Protein AF-0000000079328839 (afdb_homodimer)

pLDDT: mean 92.53, std 10.05, range [42.25, 98.75]

Solvent-accessible surface area (backbone atoms only — not comparable to full-atom values): 9188 Å² total; per-residue (Å²): 128,85,75,65,52,67,50,72,50,78,44,57,60,43,78,42,78,36,82,46,82,65,66,30,36,36,36,38,27,36,66,46,71,70,35,32,25,18,43,35,33,28,40,75,73,24,48,77,78,42,75,50,65,37,55,46,51,85,47,73,43,77,70,48,75,45,47,55,51,24,29,40,38,34,47,46,88,26,36,37,35,39,36,38,40,39,129,130,84,74,64,54,67,52,72,50,78,43,57,59,44,77,43,78,35,84,44,84,65,66,30,35,35,36,37,29,34,65,45,72,70,36,33,25,18,42,36,34,28,39,75,73,26,47,75,78,43,76,49,65,36,54,45,51,84,47,74,43,77,70,48,75,44,46,54,50,24,31,40,37,33,46,46,88,26,36,36,38,39,36,38,38,40,130

Structure (mmCIF, N/CA/C/O backbone):
data_AF-0000000079328839-model_v1
#
loop_
_entity.id
_entity.type
_entity.pdbx_description
1 polymer 'Uncharacterized protein'
#
loop_
_atom_site.group_PDB
_atom_site.id
_atom_site.type_symbol
_atom_site.label_atom_id
_atom_site.label_alt_id
_atom_site.label_comp_id
_atom_site.label_asym_id
_atom_site.label_entity_id
_atom_site.label_seq_id
_atom_site.pdbx_PDB_ins_code
_atom_site.Cartn_x
_atom_site.Cartn_y
_atom_site.Cartn_z
_atom_site.occupancy
_atom_site.B_iso_or_equiv
_atom_site.auth_seq_id
_atom_site.auth_comp_id
_atom_site.auth_asym_id
_atom_site.auth_atom_id
_atom_site.pdbx_PDB_model_num
ATOM 1 N N . MET A 1 1 ? 16.516 -30.469 -18.453 1 42.59 1 MET A N 1
ATOM 2 C CA . MET A 1 1 ? 15.219 -29.828 -18.219 1 42.59 1 MET A CA 1
ATOM 3 C C . MET A 1 1 ? 15.305 -28.859 -17.047 1 42.59 1 MET A C 1
ATOM 5 O O . MET A 1 1 ? 15.695 -29.25 -15.945 1 42.59 1 MET A O 1
ATOM 9 N N . PHE A 1 2 ? 15.57 -27.609 -17.281 1 53.03 2 PHE A N 1
ATOM 10 C CA . PHE A 1 2 ? 15.742 -26.625 -16.219 1 53.03 2 PHE A CA 1
ATOM 11 C C . PHE A 1 2 ? 14.5 -26.547 -15.336 1 53.03 2 PHE A C 1
ATOM 13 O O . PHE A 1 2 ? 13.383 -26.484 -15.844 1 53.03 2 PHE A O 1
ATOM 20 N N . THR A 1 3 ? 14.445 -27.219 -14.32 1 58.28 3 THR A N 1
ATOM 21 C CA . THR A 1 3 ? 13.297 -27.281 -13.43 1 58.28 3 THR A CA 1
ATOM 22 C C . THR A 1 3 ? 12.984 -25.906 -12.859 1 58.28 3 THR A C 1
ATOM 24 O O . THR A 1 3 ? 13.828 -25.297 -12.195 1 58.28 3 THR A O 1
ATOM 27 N N . VAL A 1 4 ? 12.039 -25.219 -13.484 1 64.88 4 VAL A N 1
ATOM 28 C CA . VAL A 1 4 ? 11.492 -24 -12.914 1 64.88 4 VAL A CA 1
ATOM 29 C C . VAL A 1 4 ? 10.883 -24.297 -11.547 1 64.88 4 VAL A C 1
ATOM 31 O O . VAL A 1 4 ? 10.055 -25.203 -11.414 1 64.88 4 VAL A O 1
ATOM 34 N N . SER A 1 5 ? 11.602 -23.859 -10.531 1 77.88 5 SER A N 1
ATOM 35 C CA . SER A 1 5 ? 11.039 -23.984 -9.195 1 77.88 5 SER A CA 1
ATOM 36 C C . SER A 1 5 ? 9.984 -22.922 -8.93 1 77.88 5 SER A C 1
ATOM 38 O O . SER A 1 5 ? 10.18 -21.75 -9.281 1 77.88 5 SER A O 1
ATOM 40 N N . SER A 1 6 ? 8.766 -23.438 -8.742 1 83.81 6 SER A N 1
ATOM 41 C CA . SER A 1 6 ? 7.695 -22.5 -8.406 1 83.81 6 SER A CA 1
ATOM 42 C C . SER A 1 6 ? 7.129 -22.781 -7.023 1 83.81 6 SER A C 1
ATOM 44 O O . SER A 1 6 ? 7.102 -23.938 -6.578 1 83.81 6 SER A O 1
ATOM 46 N N . SER A 1 7 ? 6.945 -21.719 -6.281 1 90.25 7 SER A N 1
ATOM 47 C CA . SER A 1 7 ? 6.266 -21.797 -4.992 1 90.25 7 SER A CA 1
ATOM 48 C C . SER A 1 7 ? 5.109 -20.812 -4.918 1 90.25 7 SER A C 1
ATOM 50 O O . SER A 1 7 ? 5.188 -19.703 -5.469 1 90.25 7 SER A O 1
ATOM 52 N N . SER A 1 8 ? 4.043 -21.359 -4.344 1 93.31 8 SER A N 1
ATOM 53 C CA . SER A 1 8 ? 2.857 -20.516 -4.223 1 93.31 8 SER A CA 1
ATOM 54 C C . SER A 1 8 ? 2.441 -20.359 -2.764 1 93.31 8 SER A C 1
ATOM 56 O O . SER A 1 8 ? 2.451 -21.328 -2.002 1 93.31 8 SER A O 1
ATOM 58 N N . ASN A 1 9 ? 2.232 -19.141 -2.355 1 96.19 9 ASN A N 1
ATOM 59 C CA . ASN A 1 9 ? 1.741 -18.844 -1.016 1 96.19 9 ASN A CA 1
ATOM 60 C C . ASN A 1 9 ? 0.573 -17.859 -1.055 1 96.19 9 ASN A C 1
ATOM 62 O O . ASN A 1 9 ? 0.446 -17.078 -1.999 1 96.19 9 ASN A O 1
ATOM 66 N N . VAL A 1 10 ? -0.3 -17.969 0.025 1 97.75 10 VAL A N 1
ATOM 67 C CA . VAL A 1 10 ? -1.455 -17.078 0.136 1 97.75 10 VAL A CA 1
ATOM 68 C C . VAL A 1 10 ? -1.164 -15.984 1.149 1 97.75 10 VAL A C 1
ATOM 70 O O . VAL A 1 10 ? -0.642 -16.25 2.234 1 97.75 10 VAL A O 1
ATOM 73 N N . TYR A 1 11 ? -1.509 -14.789 0.739 1 97.81 11 TYR A N 1
ATOM 74 C CA . TYR A 1 11 ? -1.233 -13.625 1.575 1 97.81 11 TYR A CA 1
ATOM 75 C C . TYR A 1 11 ? -2.5 -12.812 1.806 1 97.81 11 TYR A C 1
ATOM 77 O O . TYR A 1 11 ? -3.398 -12.797 0.963 1 97.81 11 TYR A O 1
ATOM 85 N N . THR A 1 12 ? -2.549 -12.148 2.941 1 97.88 12 THR A N 1
ATOM 86 C CA . THR A 1 12 ? -3.621 -11.219 3.287 1 97.88 12 THR A CA 1
ATOM 87 C C . THR A 1 12 ? -3.084 -9.797 3.414 1 97.88 12 THR A C 1
ATOM 89 O O . THR A 1 12 ? -1.905 -9.547 3.152 1 97.88 12 THR A O 1
ATOM 92 N N . GLN A 1 13 ? -3.998 -8.875 3.744 1 98.31 13 GLN A N 1
ATOM 93 C CA . GLN A 1 13 ? -3.613 -7.473 3.879 1 98.31 13 GLN A CA 1
ATOM 94 C C . GLN A 1 13 ? -2.328 -7.332 4.688 1 98.31 13 GLN A C 1
ATOM 96 O O . GLN A 1 13 ? -2.195 -7.922 5.762 1 98.31 13 GLN A O 1
ATOM 101 N N . GLY A 1 14 ? -1.356 -6.5 4.121 1 98 14 GLY A N 1
ATOM 102 C CA . GLY A 1 14 ? -0.091 -6.262 4.797 1 98 14 GLY A CA 1
ATOM 103 C C . GLY A 1 14 ? 0.985 -5.719 3.875 1 98 14 GLY A C 1
ATOM 104 O O . GLY A 1 14 ? 0.747 -5.52 2.682 1 98 14 GLY A O 1
ATOM 105 N N . ILE A 1 15 ? 2.062 -5.348 4.469 1 98.31 15 ILE A N 1
ATOM 106 C CA . ILE A 1 15 ? 3.258 -4.949 3.736 1 98.31 15 ILE A CA 1
ATOM 107 C C . ILE A 1 15 ? 4.336 -6.02 3.879 1 98.31 15 ILE A C 1
ATOM 109 O O . ILE A 1 15 ? 4.695 -6.402 4.996 1 98.31 15 ILE A O 1
ATOM 113 N N . TYR A 1 16 ? 4.844 -6.492 2.777 1 97.5 16 TYR A N 1
ATOM 114 C CA . TYR A 1 16 ? 5.82 -7.578 2.75 1 97.5 16 TYR A CA 1
ATOM 115 C C . TYR A 1 16 ? 7.109 -7.133 2.068 1 97.5 16 TYR A C 1
ATOM 117 O O . TYR A 1 16 ? 7.082 -6.613 0.95 1 97.5 16 TYR A O 1
ATOM 125 N N . SER A 1 17 ? 8.18 -7.41 2.75 1 96.19 17 SER A N 1
ATOM 126 C CA . SER A 1 17 ? 9.484 -7.062 2.197 1 96.19 17 SER A CA 1
ATOM 127 C C . SER A 1 17 ? 10.094 -8.234 1.439 1 96.19 17 SER A C 1
ATOM 129 O O . SER A 1 17 ? 9.984 -9.383 1.872 1 96.19 17 SER A O 1
ATOM 131 N N . ILE A 1 18 ? 10.742 -7.93 0.376 1 92.75 18 ILE A N 1
ATOM 132 C CA . ILE A 1 18 ? 11.43 -8.938 -0.423 1 92.75 18 ILE A CA 1
ATOM 133 C C . ILE A 1 18 ? 12.922 -8.906 -0.114 1 92.75 18 ILE A C 1
ATOM 135 O O . ILE A 1 18 ? 13.586 -7.887 -0.312 1 92.75 18 ILE A O 1
ATOM 139 N N . SER A 1 19 ? 13.438 -9.961 0.368 1 91 19 SER A N 1
ATOM 140 C CA . SER A 1 19 ? 14.859 -10.047 0.69 1 91 19 SER A CA 1
ATOM 141 C C . SER A 1 19 ? 15.57 -11.07 -0.192 1 91 19 SER A C 1
ATOM 143 O O . SER A 1 19 ? 16.703 -11.453 0.081 1 91 19 SER A O 1
ATOM 145 N N . GLU A 1 20 ? 15.055 -11.383 -1.306 1 85.25 20 GLU A N 1
ATOM 146 C CA . GLU A 1 20 ? 15.688 -12.32 -2.23 1 85.25 20 GLU A CA 1
ATOM 147 C C . GLU A 1 20 ? 16.766 -11.633 -3.064 1 85.25 20 GLU A C 1
ATOM 149 O O . GLU A 1 20 ? 16.531 -10.555 -3.621 1 85.25 20 GLU A O 1
ATOM 154 N N . ILE A 1 21 ? 17.812 -12.195 -3.137 1 86.44 21 ILE A N 1
ATOM 155 C CA . ILE A 1 21 ? 18.953 -11.594 -3.818 1 86.44 21 ILE A CA 1
ATOM 156 C C . ILE A 1 21 ? 18.719 -11.578 -5.324 1 86.44 21 ILE A C 1
ATOM 158 O O . ILE A 1 21 ? 18.953 -10.562 -5.984 1 86.44 21 ILE A O 1
ATOM 162 N N . ASN A 1 22 ? 18.203 -12.727 -5.836 1 90.69 22 ASN A N 1
ATOM 163 C CA . ASN A 1 22 ? 17.969 -12.812 -7.277 1 90.69 22 ASN A CA 1
ATOM 164 C C . ASN A 1 22 ? 16.562 -12.352 -7.652 1 90.69 22 ASN A C 1
ATOM 166 O O . ASN A 1 22 ? 15.609 -12.609 -6.922 1 90.69 22 ASN A O 1
ATOM 170 N N . GLN A 1 23 ? 16.562 -11.711 -8.742 1 93.12 23 GLN A N 1
ATOM 171 C CA . GLN A 1 23 ? 15.273 -11.336 -9.328 1 93.12 23 GLN A CA 1
ATOM 172 C C . GLN A 1 23 ? 14.438 -12.57 -9.641 1 93.12 23 GLN A C 1
ATOM 174 O O . GLN A 1 23 ? 14.969 -13.594 -10.086 1 93.12 23 GLN A O 1
ATOM 179 N N . PHE A 1 24 ? 13.141 -12.469 -9.469 1 92.69 24 PHE A N 1
ATOM 180 C CA . PHE A 1 24 ? 12.227 -13.547 -9.836 1 92.69 24 PHE A CA 1
ATOM 181 C C . PHE A 1 24 ? 10.914 -12.984 -10.367 1 92.69 24 PHE A C 1
ATOM 183 O O . PHE A 1 24 ? 10.617 -11.805 -10.18 1 92.69 24 PHE A O 1
ATOM 190 N N . ASN A 1 25 ? 10.227 -13.797 -11.125 1 95.25 25 ASN A N 1
ATOM 191 C CA . ASN A 1 25 ? 8.906 -13.438 -11.641 1 95.25 25 ASN A CA 1
ATOM 192 C C . ASN A 1 25 ? 7.793 -13.992 -10.75 1 95.25 25 ASN A C 1
ATOM 194 O O . ASN A 1 25 ? 8.008 -14.945 -10 1 95.25 25 ASN A O 1
ATOM 198 N N . ALA A 1 26 ? 6.641 -13.305 -10.891 1 96.25 26 ALA A N 1
ATOM 199 C CA . ALA A 1 26 ? 5.52 -13.805 -10.094 1 96.25 26 ALA A CA 1
ATOM 200 C C . ALA A 1 26 ? 4.191 -13.539 -10.797 1 96.25 26 ALA A C 1
ATOM 202 O O . ALA A 1 26 ? 4.082 -12.617 -11.602 1 96.25 26 ALA A O 1
ATOM 203 N N . THR A 1 27 ? 3.24 -14.383 -10.523 1 97.38 27 THR A N 1
ATOM 204 C CA . THR A 1 27 ? 1.843 -14.172 -10.883 1 97.38 27 THR A CA 1
ATOM 205 C C . THR A 1 27 ? 0.964 -14.125 -9.633 1 97.38 27 THR A C 1
ATOM 207 O O . THR A 1 27 ? 1.325 -14.68 -8.59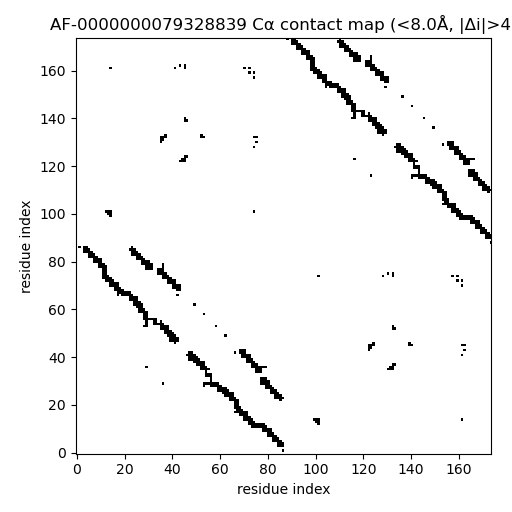4 1 97.38 27 THR A O 1
ATOM 210 N N . VAL A 1 28 ? -0.163 -13.453 -9.766 1 97.44 28 VAL A N 1
ATOM 211 C CA . VAL A 1 28 ? -1.06 -13.273 -8.633 1 97.44 28 VAL A CA 1
ATOM 212 C C . VAL A 1 28 ? -2.496 -13.57 -9.055 1 97.44 28 VAL A C 1
ATOM 214 O O . VAL A 1 28 ? -2.918 -13.188 -10.148 1 97.44 28 VAL A O 1
ATOM 217 N N . LYS A 1 29 ? -3.203 -14.141 -8.172 1 96.5 29 LYS A N 1
ATOM 218 C CA . LYS A 1 29 ? -4.637 -14.312 -8.375 1 96.5 29 LYS A CA 1
ATOM 219 C C . LYS A 1 29 ? -5.41 -14.141 -7.07 1 96.5 29 LYS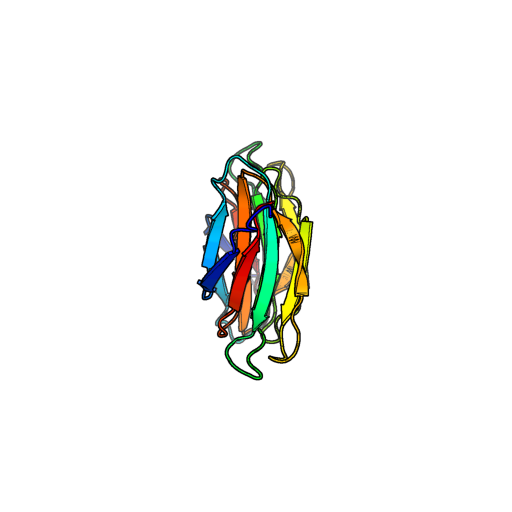 A C 1
ATOM 221 O O . LYS A 1 29 ? -4.91 -14.484 -5.996 1 96.5 29 LYS A O 1
ATOM 226 N N . LEU A 1 30 ? -6.645 -13.641 -7.184 1 97.25 30 LEU A N 1
ATOM 227 C CA . LEU A 1 30 ? -7.551 -13.539 -6.043 1 97.25 30 LEU A CA 1
ATOM 228 C C . LEU A 1 30 ? -8.07 -14.922 -5.645 1 97.25 30 LEU A C 1
ATOM 230 O O . LEU A 1 30 ? -8.469 -15.711 -6.504 1 97.25 30 LEU A O 1
ATOM 234 N N . VAL A 1 31 ? -8.094 -15.203 -4.355 1 96.25 31 VAL A N 1
ATOM 235 C CA . VAL A 1 31 ? -8.531 -16.516 -3.871 1 96.25 31 VAL A CA 1
ATOM 236 C C . VAL A 1 31 ? -10.023 -16.469 -3.541 1 96.25 31 VAL A C 1
ATOM 238 O O . VAL A 1 31 ? -10.781 -17.344 -3.955 1 96.25 31 VAL A O 1
ATOM 241 N N . ASN A 1 32 ? -10.391 -15.375 -2.725 1 90.19 32 ASN A N 1
ATOM 242 C CA . ASN A 1 32 ? -11.797 -15.219 -2.365 1 90.19 32 ASN A CA 1
ATOM 243 C C . ASN A 1 32 ? -12.57 -14.484 -3.449 1 90.19 32 ASN A C 1
ATOM 245 O O . ASN A 1 32 ? -12.281 -13.32 -3.744 1 90.19 32 ASN A O 1
ATOM 249 N N . PRO A 1 33 ? -13.547 -15.156 -3.957 1 84.38 33 PRO A N 1
ATOM 250 C CA . PRO A 1 33 ? -14.266 -14.492 -5.047 1 84.38 33 PRO A CA 1
ATOM 251 C C . PRO A 1 33 ? -14.969 -13.219 -4.598 1 84.38 33 PRO A C 1
ATOM 253 O O . PRO A 1 33 ? -15.5 -13.156 -3.484 1 84.38 33 PRO A O 1
ATOM 256 N N . ASN A 1 34 ? -14.844 -12.133 -5.395 1 84.25 34 ASN A N 1
ATOM 257 C CA . ASN A 1 34 ? -15.625 -10.898 -5.383 1 84.25 34 ASN A CA 1
ATOM 258 C C . ASN A 1 34 ? -15.281 -10.031 -4.176 1 84.25 34 ASN A C 1
ATOM 260 O O . ASN A 1 34 ? -16.156 -9.359 -3.621 1 84.25 34 ASN A O 1
ATOM 264 N N . ILE A 1 35 ? -14.188 -10.242 -3.559 1 92 35 ILE A N 1
ATOM 265 C CA . ILE A 1 35 ? -13.695 -9.312 -2.549 1 92 35 ILE A CA 1
ATOM 266 C C . ILE A 1 35 ? -12.539 -8.5 -3.119 1 92 35 ILE A C 1
ATOM 268 O O . ILE A 1 35 ? -11.406 -8.992 -3.215 1 92 35 ILE A O 1
ATOM 272 N N . PRO A 1 36 ? -12.852 -7.34 -3.521 1 95.25 36 PRO A N 1
ATOM 273 C CA . PRO A 1 36 ? -11.805 -6.523 -4.141 1 95.25 36 PRO A CA 1
ATOM 274 C C . PRO A 1 36 ? -10.562 -6.387 -3.262 1 95.25 36 PRO A C 1
ATOM 276 O O . PRO A 1 36 ? -10.68 -6.074 -2.072 1 95.25 36 PRO A O 1
ATOM 279 N N . THR A 1 37 ? -9.422 -6.727 -3.775 1 97.44 37 THR A N 1
ATOM 280 C CA . THR A 1 37 ? -8.125 -6.641 -3.109 1 97.44 37 THR A CA 1
ATOM 281 C C . THR A 1 37 ? -7.062 -6.117 -4.066 1 97.44 37 THR A C 1
ATOM 283 O O . THR A 1 37 ? -6.969 -6.566 -5.211 1 97.44 37 THR A O 1
ATOM 286 N N . SER A 1 38 ? -6.324 -5.109 -3.615 1 98.25 38 SER A N 1
ATOM 287 C CA . SER A 1 38 ? -5.34 -4.484 -4.492 1 98.25 38 SER A CA 1
ATOM 288 C C . SER A 1 38 ? -3.918 -4.801 -4.039 1 98.25 38 SER A C 1
ATOM 290 O O . SER A 1 38 ? -3.672 -5 -2.848 1 98.25 38 SER A O 1
ATOM 292 N N . LEU A 1 39 ? -3.014 -4.875 -5.008 1 98.62 39 LEU A N 1
ATOM 293 C CA . LEU A 1 39 ? -1.595 -5.125 -4.781 1 98.62 39 LEU A CA 1
ATOM 294 C C . LEU A 1 39 ? -0.742 -4.051 -5.449 1 98.62 39 LEU A C 1
ATOM 296 O O . LEU A 1 39 ? -1.011 -3.656 -6.586 1 98.62 39 LEU A O 1
ATOM 300 N N . SER A 1 40 ? 0.201 -3.518 -4.684 1 98.69 40 SER A N 1
ATOM 301 C CA . SER A 1 40 ? 1.198 -2.6 -5.223 1 98.69 40 SER A CA 1
ATOM 302 C C . SER A 1 40 ? 2.613 -3.082 -4.922 1 98.69 40 SER A C 1
ATOM 304 O O . SER A 1 40 ? 2.859 -3.691 -3.879 1 98.69 40 SER A O 1
ATOM 306 N N . ILE A 1 41 ? 3.484 -2.861 -5.859 1 98.62 41 ILE A N 1
ATOM 307 C CA . ILE A 1 41 ? 4.91 -3.074 -5.648 1 98.62 41 ILE A CA 1
ATOM 308 C C . ILE A 1 41 ? 5.637 -1.731 -5.633 1 98.62 41 ILE A C 1
ATOM 310 O O . ILE A 1 41 ? 5.496 -0.934 -6.562 1 98.62 41 ILE A O 1
ATOM 314 N N . VAL A 1 42 ? 6.383 -1.509 -4.574 1 98.44 42 VAL A N 1
ATOM 315 C CA . VAL A 1 42 ? 7.16 -0.284 -4.406 1 98.44 42 VAL A CA 1
ATOM 316 C C . VAL A 1 42 ? 8.641 -0.623 -4.285 1 98.44 42 VAL A C 1
ATOM 318 O O . VAL A 1 42 ? 9.023 -1.515 -3.523 1 98.44 42 VAL A O 1
ATOM 321 N N . ASP A 1 43 ? 9.469 0.07 -5.035 1 97.31 43 ASP A N 1
ATOM 322 C CA . ASP A 1 43 ? 10.891 -0.245 -4.941 1 97.31 43 ASP A CA 1
ATOM 323 C C . ASP A 1 43 ? 11.539 0.48 -3.768 1 97.31 43 ASP A C 1
ATOM 325 O O . ASP A 1 43 ? 10.867 1.196 -3.023 1 97.31 43 ASP A O 1
ATOM 329 N N . SER A 1 44 ? 12.797 0.261 -3.615 1 93.75 44 SER A N 1
ATOM 330 C CA . SER A 1 44 ? 13.508 0.757 -2.439 1 93.75 44 SER A CA 1
ATOM 331 C C . SER A 1 44 ? 13.578 2.281 -2.439 1 93.75 44 SER A C 1
ATOM 333 O O . SER A 1 44 ? 13.883 2.893 -1.413 1 93.75 44 SER A O 1
ATOM 335 N N . ASN A 1 45 ? 13.305 2.898 -3.572 1 94.88 45 ASN A N 1
ATOM 336 C CA . ASN A 1 45 ? 13.312 4.352 -3.674 1 94.88 45 ASN A CA 1
ATOM 337 C C . ASN A 1 45 ? 11.922 4.938 -3.473 1 94.88 45 ASN A C 1
ATOM 339 O O . ASN A 1 45 ? 11.734 6.152 -3.562 1 94.88 45 ASN A O 1
ATOM 343 N N . GLY A 1 46 ? 10.953 4.086 -3.24 1 96.75 46 GLY A N 1
ATOM 344 C CA . GLY A 1 46 ? 9.594 4.547 -2.984 1 96.75 46 GLY A CA 1
ATOM 345 C C . GLY A 1 46 ? 8.766 4.68 -4.246 1 96.75 46 GLY A C 1
ATOM 346 O O . GLY A 1 46 ? 7.633 5.172 -4.199 1 96.75 46 GLY A O 1
ATOM 347 N N . ASN A 1 47 ? 9.328 4.277 -5.395 1 97.5 47 ASN A N 1
ATOM 348 C CA . ASN A 1 47 ? 8.578 4.32 -6.641 1 97.5 47 ASN A CA 1
ATOM 349 C C . ASN A 1 47 ? 7.637 3.127 -6.773 1 97.5 47 ASN A C 1
ATOM 351 O O . ASN A 1 47 ? 8.047 1.983 -6.562 1 97.5 47 ASN A O 1
ATOM 355 N N . GLN A 1 48 ? 6.414 3.451 -7.203 1 98.38 48 GLN A N 1
ATOM 356 C CA . GLN A 1 48 ? 5.488 2.357 -7.473 1 98.38 48 GLN A CA 1
ATOM 357 C C . GLN A 1 48 ? 5.762 1.73 -8.836 1 98.38 48 GLN A C 1
ATOM 359 O O . GLN A 1 48 ? 5.648 2.4 -9.867 1 98.38 48 GLN A O 1
ATOM 364 N N . LYS A 1 49 ? 6.051 0.42 -8.828 1 97.31 49 LYS A N 1
ATOM 365 C CA . LYS A 1 49 ? 6.406 -0.277 -10.062 1 97.31 49 LYS A CA 1
ATOM 366 C C . LYS A 1 49 ? 5.199 -1.008 -10.648 1 97.31 49 LYS A C 1
ATOM 368 O O . LYS A 1 49 ? 5.207 -1.394 -11.812 1 97.31 49 LYS A O 1
ATOM 373 N N . PHE A 1 50 ? 4.266 -1.25 -9.797 1 98.25 50 PHE A N 1
ATOM 374 C CA . PHE A 1 50 ? 3.102 -2.027 -10.203 1 98.25 50 PHE A CA 1
ATOM 375 C C . PHE A 1 50 ? 1.908 -1.721 -9.305 1 98.25 50 PHE A C 1
ATOM 377 O O . PHE A 1 50 ? 2.068 -1.504 -8.102 1 98.25 50 PHE A O 1
ATOM 384 N N . TYR A 1 51 ? 0.724 -1.637 -9.867 1 98.44 51 TYR A N 1
ATOM 385 C CA . TYR A 1 51 ? -0.537 -1.6 -9.133 1 98.44 51 TYR A CA 1
ATOM 386 C C . TYR A 1 51 ? -1.633 -2.334 -9.898 1 98.44 51 TYR A C 1
ATOM 388 O O . TYR A 1 51 ? -1.78 -2.158 -11.109 1 98.44 51 TYR A O 1
ATOM 396 N N . ASN A 1 52 ? -2.303 -3.143 -9.172 1 98.12 52 ASN A N 1
ATOM 397 C CA . ASN A 1 52 ? -3.469 -3.77 -9.789 1 98.12 52 ASN A CA 1
ATOM 398 C C . ASN A 1 52 ? -4.555 -4.059 -8.758 1 98.12 52 ASN A C 1
ATOM 400 O O . ASN A 1 52 ? -4.258 -4.422 -7.617 1 98.12 52 ASN A O 1
ATOM 404 N N . ARG A 1 53 ? -5.789 -3.871 -9.148 1 97.5 53 ARG A N 1
ATOM 405 C CA . ARG A 1 53 ? -6.961 -4.273 -8.375 1 97.5 53 ARG A CA 1
ATOM 406 C C . ARG A 1 53 ? -7.504 -5.609 -8.867 1 97.5 53 ARG A C 1
ATOM 408 O O . ARG A 1 53 ? -7.758 -5.785 -10.062 1 97.5 53 ARG A O 1
ATOM 415 N N . PHE A 1 54 ? -7.695 -6.551 -7.969 1 96.56 54 PHE A N 1
ATOM 416 C CA . PHE A 1 54 ? -8.227 -7.875 -8.258 1 96.56 54 PHE A CA 1
ATOM 417 C C . PHE A 1 54 ? -9.672 -7.992 -7.777 1 96.56 54 PHE A C 1
ATOM 419 O O . PHE A 1 54 ? -9.961 -7.73 -6.609 1 96.56 54 PHE A O 1
ATOM 426 N N . ASP A 1 55 ? -10.531 -8.383 -8.648 1 93.44 55 ASP A N 1
ATOM 427 C CA . ASP A 1 55 ? -11.93 -8.5 -8.234 1 93.44 55 ASP A CA 1
ATOM 428 C C . ASP A 1 55 ? -12.57 -9.758 -8.812 1 93.44 55 ASP A C 1
ATOM 430 O O . ASP A 1 55 ? -13.766 -9.992 -8.625 1 93.44 55 ASP A O 1
ATOM 434 N N . ALA A 1 56 ? -11.75 -10.469 -9.539 1 90.5 56 ALA A N 1
ATOM 435 C CA . ALA A 1 56 ? -12.25 -11.727 -10.07 1 90.5 56 ALA A CA 1
ATOM 436 C C . ALA A 1 56 ? -11.25 -12.859 -9.852 1 90.5 56 ALA A C 1
ATOM 438 O O . ALA A 1 56 ? -10.039 -12.672 -10.047 1 90.5 56 ALA A O 1
ATOM 439 N N . GLN A 1 57 ? -11.703 -14.031 -9.555 1 87.94 57 GLN A N 1
ATOM 440 C CA . GLN A 1 57 ? -10.852 -15.18 -9.266 1 87.94 57 GLN A CA 1
ATOM 441 C C . GLN A 1 57 ? -10.297 -15.789 -10.555 1 87.94 57 GLN A C 1
ATOM 443 O O . GLN A 1 57 ? -9.352 -16.578 -10.516 1 87.94 57 GLN A O 1
ATOM 448 N N . THR A 1 58 ? -10.891 -15.445 -11.57 1 84.12 58 THR A N 1
ATOM 449 C CA . THR A 1 58 ? -10.547 -16.109 -12.82 1 84.12 58 THR A CA 1
ATOM 450 C C . THR A 1 58 ? -9.312 -15.477 -13.453 1 84.12 58 THR A C 1
ATOM 452 O O . THR A 1 58 ? -8.742 -16.031 -14.398 1 84.12 58 THR A O 1
ATOM 455 N N . GLU A 1 59 ? -8.891 -14.445 -12.922 1 90.75 59 GLU A N 1
ATOM 456 C CA . GLU A 1 59 ? -7.801 -13.711 -13.562 1 90.75 59 GLU A CA 1
ATOM 457 C C . GLU A 1 59 ? -6.477 -13.969 -12.844 1 90.75 59 GLU A C 1
ATOM 459 O O . GLU A 1 59 ? -6.391 -13.844 -11.625 1 90.75 59 GLU A O 1
ATOM 464 N N . VAL A 1 60 ? -5.547 -14.438 -13.641 1 95.12 60 VAL A N 1
ATOM 465 C CA . VAL A 1 60 ? -4.164 -14.523 -13.188 1 95.12 60 VAL A CA 1
ATOM 466 C C . VAL A 1 60 ? -3.348 -13.391 -13.805 1 95.12 60 VAL A C 1
ATOM 468 O O . VAL A 1 60 ? -3.291 -13.242 -15.023 1 95.12 60 VAL A O 1
ATOM 471 N N . VAL A 1 61 ? -2.748 -12.617 -13.016 1 97.38 61 VAL A N 1
ATOM 472 C CA . VAL A 1 61 ? -2.045 -11.43 -13.484 1 97.38 61 VAL A CA 1
ATOM 473 C C . VAL A 1 61 ? -0.54 -11.609 -13.297 1 97.38 61 VAL A C 1
ATOM 475 O O . VAL A 1 61 ? -0.083 -11.977 -12.211 1 97.38 61 VAL A O 1
ATOM 478 N N . ASN A 1 62 ? 0.191 -11.344 -14.367 1 97.44 62 ASN A N 1
ATOM 479 C CA . ASN A 1 62 ? 1.646 -11.273 -14.281 1 97.44 62 ASN A CA 1
ATOM 480 C C . ASN A 1 62 ? 2.111 -9.93 -13.742 1 97.44 62 ASN A C 1
ATOM 482 O O . ASN A 1 62 ? 1.82 -8.883 -14.336 1 97.44 62 ASN A O 1
ATOM 486 N N . ILE A 1 63 ? 2.881 -9.969 -12.625 1 96.25 63 ILE A N 1
ATOM 487 C CA . ILE A 1 63 ? 3.229 -8.688 -12.023 1 96.25 63 ILE A CA 1
ATOM 488 C C . ILE A 1 63 ? 4.695 -8.359 -12.305 1 96.25 63 ILE A C 1
ATOM 490 O O . ILE A 1 63 ? 5.246 -7.418 -11.742 1 96.25 63 ILE A O 1
ATOM 494 N N . GLY A 1 64 ? 5.309 -9.156 -13.203 1 93.56 64 GLY A N 1
ATOM 495 C CA . GLY A 1 64 ? 6.656 -8.883 -13.68 1 93.56 64 GLY A CA 1
ATOM 496 C C . GLY A 1 64 ? 7.727 -9.258 -12.672 1 93.56 64 GLY A C 1
ATOM 497 O O . GLY A 1 64 ? 7.473 -10.023 -11.742 1 93.56 64 GLY A O 1
ATOM 498 N N . PRO A 1 65 ? 8.898 -8.75 -12.953 1 94.62 65 PRO A N 1
ATOM 499 C CA . PRO A 1 65 ? 10.031 -9.094 -12.094 1 94.62 65 PRO A CA 1
ATOM 500 C C . PRO A 1 65 ? 9.961 -8.406 -10.727 1 94.62 65 PRO A C 1
ATOM 502 O O . PRO A 1 65 ? 9.602 -7.23 -10.648 1 94.62 65 PRO A O 1
ATOM 505 N N . ILE A 1 66 ? 10.234 -9.141 -9.758 1 95.44 66 ILE A N 1
ATOM 506 C CA . ILE A 1 66 ? 10.391 -8.656 -8.391 1 95.44 66 ILE A CA 1
ATOM 507 C C . ILE A 1 66 ? 11.867 -8.633 -8.008 1 95.44 66 ILE A C 1
ATOM 509 O O . ILE A 1 66 ? 12.578 -9.617 -8.219 1 95.44 66 ILE A O 1
ATOM 513 N N . ASN A 1 67 ? 12.266 -7.504 -7.523 1 96 67 ASN A N 1
ATOM 514 C CA . ASN A 1 67 ? 13.68 -7.316 -7.211 1 96 67 ASN A CA 1
ATOM 515 C C . ASN A 1 67 ? 13.914 -7.281 -5.703 1 96 67 ASN A C 1
ATOM 517 O O . ASN A 1 67 ? 12.977 -7.105 -4.926 1 96 67 ASN A O 1
ATOM 521 N N . ASN A 1 68 ? 15.172 -7.488 -5.387 1 95.62 68 ASN A N 1
ATOM 522 C CA . ASN A 1 68 ? 15.586 -7.273 -4.004 1 95.62 68 ASN A CA 1
ATOM 523 C C . ASN A 1 68 ? 15.18 -5.887 -3.508 1 95.62 68 ASN A C 1
ATOM 525 O O . ASN A 1 68 ? 15.312 -4.902 -4.234 1 95.62 68 ASN A O 1
ATOM 529 N N . ALA A 1 69 ? 14.617 -5.844 -2.316 1 95.19 69 ALA A N 1
ATOM 530 C CA . ALA A 1 69 ? 14.273 -4.629 -1.58 1 95.19 69 ALA A CA 1
ATOM 531 C C . ALA A 1 69 ? 12.945 -4.051 -2.064 1 95.19 69 ALA A C 1
ATOM 533 O O . ALA A 1 69 ? 12.492 -3.018 -1.565 1 95.19 69 ALA A O 1
ATOM 534 N N . ASP A 1 70 ? 12.336 -4.727 -3.074 1 97.38 70 ASP A N 1
ATOM 535 C CA . ASP A 1 70 ? 10.945 -4.371 -3.348 1 97.38 70 ASP A CA 1
ATOM 536 C C . ASP A 1 70 ? 10.055 -4.652 -2.137 1 97.38 70 ASP A C 1
ATOM 538 O O . ASP A 1 70 ? 10.367 -5.523 -1.321 1 97.38 70 ASP A O 1
ATOM 542 N N . MET A 1 71 ? 9.008 -3.895 -2.025 1 97.81 71 MET A N 1
ATOM 543 C CA . MET A 1 71 ? 7.961 -4.148 -1.038 1 97.81 71 MET A CA 1
ATOM 544 C C . MET A 1 71 ? 6.617 -4.383 -1.717 1 97.81 71 MET A C 1
ATOM 546 O O . MET A 1 71 ? 6.285 -3.711 -2.697 1 97.81 71 MET A O 1
ATOM 550 N N . ILE A 1 72 ? 5.926 -5.344 -1.234 1 98.31 72 ILE A N 1
ATOM 551 C CA . ILE A 1 72 ? 4.582 -5.637 -1.729 1 98.31 72 ILE A CA 1
ATOM 552 C C . ILE A 1 72 ? 3.549 -5.215 -0.688 1 98.31 72 ILE A C 1
ATOM 554 O O . ILE A 1 72 ? 3.604 -5.652 0.464 1 98.31 72 ILE A O 1
ATOM 558 N N . ALA A 1 73 ? 2.701 -4.328 -1.049 1 98.75 73 ALA A N 1
ATOM 559 C CA . ALA A 1 73 ? 1.567 -3.945 -0.211 1 98.75 73 ALA A CA 1
ATOM 560 C C . ALA A 1 73 ? 0.269 -4.555 -0.732 1 98.75 73 ALA A C 1
ATOM 562 O O . ALA A 1 73 ? -0.072 -4.391 -1.906 1 98.75 73 ALA A O 1
ATOM 563 N N . ILE A 1 74 ? -0.425 -5.27 0.087 1 98.69 74 ILE A N 1
ATOM 564 C CA . ILE A 1 74 ? -1.744 -5.816 -0.217 1 98.69 74 ILE A CA 1
ATOM 565 C C . ILE A 1 74 ? -2.801 -5.109 0.63 1 98.69 74 ILE A C 1
ATOM 567 O O . ILE A 1 74 ? -2.691 -5.062 1.858 1 98.69 74 ILE A O 1
ATOM 571 N N . VAL A 1 75 ? -3.789 -4.57 -0.05 1 98.5 75 VAL A N 1
ATOM 572 C CA . VAL A 1 75 ? -4.836 -3.803 0.616 1 98.5 75 VAL A CA 1
ATO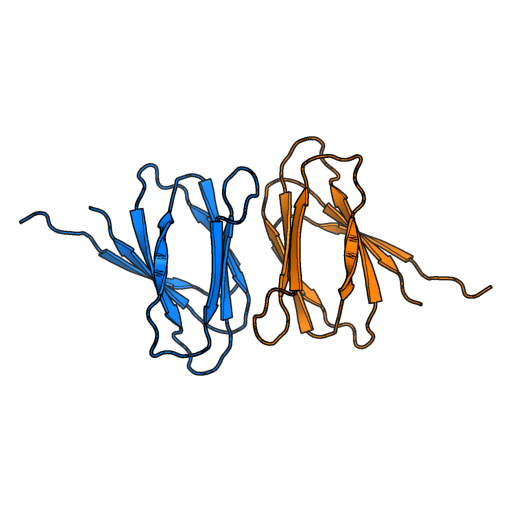M 573 C C . VAL A 1 75 ? -6.203 -4.383 0.265 1 98.5 75 VAL A C 1
ATOM 575 O O . VAL A 1 75 ? -6.57 -4.457 -0.91 1 98.5 75 VAL A O 1
ATOM 578 N N . GLY A 1 76 ? -6.957 -4.691 1.281 1 97.12 76 GLY A N 1
ATOM 579 C CA . GLY A 1 76 ? -8.289 -5.238 1.101 1 97.12 76 GLY A CA 1
ATOM 580 C C . GLY A 1 76 ? -8.57 -6.438 1.984 1 97.12 76 GLY A C 1
ATOM 581 O O . GLY A 1 76 ? -7.68 -6.914 2.693 1 97.12 76 GLY A O 1
ATOM 582 N N . LYS A 1 77 ? -9.773 -6.961 1.935 1 95.38 77 LYS A N 1
ATOM 583 C CA . LYS A 1 77 ? -10.195 -8.031 2.832 1 95.38 77 LYS A CA 1
ATOM 584 C C . LYS A 1 77 ? -9.992 -9.398 2.189 1 95.38 77 LYS A C 1
ATOM 586 O O . LYS A 1 77 ? -10.195 -10.43 2.834 1 95.38 77 LYS A O 1
ATOM 591 N N . GLY A 1 78 ? -9.602 -9.383 0.98 1 96.38 78 GLY A N 1
ATOM 592 C CA . GLY A 1 78 ? -9.422 -10.641 0.279 1 96.38 78 GLY A CA 1
ATOM 593 C C . GLY A 1 78 ? -8.039 -11.234 0.479 1 96.38 78 GLY A C 1
ATOM 594 O O . GLY A 1 78 ? -7.207 -10.664 1.188 1 96.38 78 GLY A O 1
ATOM 595 N N . GLU A 1 79 ? -7.902 -12.43 -0.11 1 97.44 79 GLU A N 1
ATOM 596 C CA . GLU A 1 79 ? -6.629 -13.148 -0.119 1 97.44 79 GLU A CA 1
ATOM 597 C C . GLU A 1 79 ? -6.07 -13.258 -1.534 1 97.44 79 GLU A C 1
ATOM 599 O O . GLU A 1 79 ? -6.82 -13.477 -2.488 1 97.44 79 GLU A O 1
ATOM 604 N N . LEU A 1 80 ? -4.773 -13.07 -1.611 1 97.81 80 LEU A N 1
ATOM 605 C CA . LEU A 1 80 ? -4.102 -13.227 -2.896 1 97.81 80 LEU A CA 1
ATOM 606 C C . LEU A 1 80 ? -3.141 -14.406 -2.869 1 97.81 80 LEU A C 1
ATOM 608 O O . LEU A 1 80 ? -2.33 -14.531 -1.948 1 97.81 80 LEU A O 1
ATOM 612 N N . ALA A 1 81 ? -3.268 -15.273 -3.838 1 97.62 81 ALA A N 1
ATOM 613 C CA . ALA A 1 81 ? -2.246 -16.297 -4.074 1 97.62 81 ALA A CA 1
ATOM 614 C C . ALA A 1 81 ? -1.145 -15.766 -4.988 1 97.62 81 ALA A C 1
ATOM 616 O O . ALA A 1 81 ? -1.419 -15.305 -6.098 1 97.62 81 ALA A O 1
ATOM 617 N N . ILE A 1 82 ? 0.059 -15.758 -4.484 1 97 82 ILE A N 1
ATOM 618 C CA . ILE A 1 82 ? 1.204 -15.336 -5.281 1 97 82 ILE A CA 1
ATOM 619 C C . ILE A 1 82 ? 2.082 -16.547 -5.613 1 97 82 ILE A C 1
ATOM 621 O O . ILE A 1 82 ? 2.504 -17.266 -4.715 1 97 82 ILE A O 1
ATOM 625 N N . THR A 1 83 ? 2.33 -16.75 -6.855 1 96.25 83 THR A N 1
ATOM 626 C CA . THR A 1 83 ? 3.203 -17.812 -7.332 1 96.25 83 THR A CA 1
ATOM 627 C C . THR A 1 83 ? 4.523 -17.25 -7.844 1 96.25 83 THR A C 1
ATOM 629 O O . THR A 1 83 ? 4.543 -16.469 -8.805 1 96.25 83 THR A O 1
ATOM 632 N N . PHE A 1 84 ? 5.562 -17.625 -7.223 1 93.31 84 PHE A N 1
ATOM 633 C CA . PHE A 1 84 ? 6.906 -17.188 -7.578 1 93.31 84 PHE A CA 1
ATOM 634 C C . PHE A 1 84 ? 7.566 -18.172 -8.531 1 93.31 84 PHE A C 1
ATOM 636 O O . PHE A 1 84 ? 7.484 -19.391 -8.328 1 93.31 84 PHE A O 1
ATOM 643 N N . THR A 1 85 ? 8.156 -17.703 -9.57 1 90.88 85 THR A N 1
ATOM 644 C CA . THR A 1 85 ? 8.883 -18.547 -10.5 1 90.88 85 THR A CA 1
ATOM 645 C C . THR A 1 85 ? 10.32 -18.062 -10.672 1 90.88 85 THR A C 1
ATOM 647 O O . THR A 1 85 ? 10.562 -16.891 -10.922 1 90.88 85 THR A O 1
ATOM 650 N N . LYS A 1 86 ? 11.305 -19.016 -10.336 1 80.31 86 LYS A N 1
ATOM 651 C CA . LYS A 1 86 ? 12.727 -18.75 -10.531 1 80.31 86 LYS A CA 1
ATOM 652 C C . LYS A 1 86 ? 13.258 -19.469 -11.766 1 80.31 86 LYS A C 1
ATOM 654 O O . LYS A 1 86 ? 12.945 -20.641 -11.984 1 80.31 86 LYS A O 1
ATOM 659 N N . ASP A 1 87 ? 13.805 -18.672 -12.609 1 69.12 87 ASP A N 1
ATOM 660 C CA . ASP A 1 87 ? 14.422 -19.359 -13.742 1 69.12 87 ASP A CA 1
ATOM 661 C C . ASP A 1 87 ? 15.695 -20.078 -13.32 1 69.12 87 ASP A C 1
ATOM 663 O O . ASP A 1 87 ? 16.375 -19.656 -12.391 1 69.12 87 ASP A O 1
ATOM 667 N N . MET B 1 1 ? -15.844 32.438 13.852 1 42.25 1 MET B N 1
ATOM 668 C CA . MET B 1 1 ? -14.602 31.875 13.359 1 42.25 1 MET B CA 1
ATOM 669 C C . MET B 1 1 ? -14.633 30.344 13.445 1 42.25 1 MET B C 1
ATOM 671 O O . MET B 1 1 ? -14.867 29.781 14.516 1 42.25 1 MET B O 1
ATOM 675 N N . PHE B 1 2 ? -15.07 29.688 12.414 1 51.5 2 PHE B N 1
ATOM 676 C CA . PHE B 1 2 ? -15.211 28.234 12.414 1 51.5 2 PHE B CA 1
ATOM 677 C C . PHE B 1 2 ? -13.883 27.562 12.727 1 51.5 2 PHE B C 1
ATOM 679 O O . PHE B 1 2 ? -12.844 27.938 12.172 1 51.5 2 PHE B O 1
ATOM 686 N N . THR B 1 3 ? -13.633 27.219 13.883 1 57.28 3 THR B N 1
ATOM 687 C CA . THR B 1 3 ? -12.383 26.609 14.32 1 57.28 3 THR B CA 1
ATOM 688 C C . THR B 1 3 ? -12.148 25.281 13.602 1 57.28 3 THR B C 1
ATOM 690 O O . THR B 1 3 ? -12.961 24.359 13.703 1 57.28 3 THR B O 1
ATOM 693 N N . VAL B 1 4 ? -11.414 25.359 12.5 1 63.97 4 VAL B N 1
ATOM 694 C CA . VAL B 1 4 ? -10.953 24.141 11.852 1 63.97 4 VAL B CA 1
ATOM 695 C C . VAL B 1 4 ? -10.141 23.312 12.844 1 63.97 4 VAL B C 1
ATOM 697 O O . VAL B 1 4 ? -9.203 23.812 13.469 1 63.97 4 VAL B O 1
ATOM 700 N N . SER B 1 5 ? -10.781 22.281 13.312 1 77.81 5 SER B N 1
ATOM 701 C CA . SER B 1 5 ? -10.047 21.359 14.18 1 77.81 5 SER B CA 1
ATOM 702 C C . SER B 1 5 ? -9.062 20.516 13.383 1 77.81 5 SER B C 1
ATOM 704 O O . SER B 1 5 ? -9.398 20 12.32 1 77.81 5 SER B O 1
ATOM 706 N N . SER B 1 6 ? -7.77 20.859 13.641 1 83.38 6 SER B N 1
ATOM 707 C CA . SER B 1 6 ? -6.734 20.062 13 1 83.38 6 SER B CA 1
ATOM 708 C C . SER B 1 6 ? -5.996 19.188 14.008 1 83.38 6 SER B C 1
ATOM 710 O O . SER B 1 6 ? -5.836 19.562 15.164 1 83.38 6 SER B O 1
ATOM 712 N N . SER B 1 7 ? -5.824 17.953 13.633 1 90.06 7 SER B N 1
ATOM 713 C CA . SER B 1 7 ? -4.992 17.031 14.406 1 90.06 7 SER B CA 1
ATOM 714 C C . SER B 1 7 ? -3.898 16.406 13.547 1 90.06 7 SER B C 1
ATOM 716 O O . SER B 1 7 ? -4.113 16.141 12.359 1 90.06 7 SER B O 1
ATOM 718 N N . SER B 1 8 ? -2.73 16.375 14.195 1 93.06 8 SER B N 1
ATOM 719 C CA . SER B 1 8 ? -1.597 15.82 13.461 1 93.06 8 SER B CA 1
ATOM 720 C C . SER B 1 8 ? -1.006 14.617 14.188 1 93.06 8 SER B C 1
ATOM 722 O O . SER B 1 8 ? -0.863 14.641 15.414 1 93.06 8 SER B O 1
ATOM 724 N N . ASN B 1 9 ? -0.808 13.547 13.484 1 96.12 9 ASN B N 1
ATOM 725 C CA . ASN B 1 9 ? -0.165 12.344 14.016 1 96.12 9 ASN B CA 1
ATOM 726 C C . ASN B 1 9 ? 0.923 11.836 13.078 1 96.12 9 ASN B C 1
ATOM 728 O O . ASN B 1 9 ? 0.88 12.086 11.867 1 96.12 9 ASN B O 1
ATOM 732 N N . VAL B 1 10 ? 1.922 11.117 13.719 1 97.75 10 VAL B N 1
ATOM 733 C CA . VAL B 1 10 ? 3.025 10.547 12.945 1 97.75 10 VAL B CA 1
ATOM 734 C C . VAL B 1 10 ? 2.805 9.047 12.758 1 97.75 10 VAL B C 1
ATOM 736 O O . VAL B 1 10 ? 2.453 8.344 13.703 1 97.75 10 VAL B O 1
ATOM 739 N N . TYR B 1 11 ? 3.018 8.648 11.547 1 97.81 11 TYR B N 1
ATOM 740 C CA . TYR B 1 11 ? 2.783 7.246 11.203 1 97.81 11 TYR B CA 1
ATOM 741 C C . TYR B 1 11 ? 4.016 6.633 10.547 1 97.81 11 TYR B C 1
ATOM 743 O O . TYR B 1 11 ? 4.789 7.332 9.891 1 97.81 11 TYR B O 1
ATOM 751 N N . THR B 1 12 ? 4.188 5.336 10.742 1 97.94 12 THR B N 1
ATOM 752 C CA . THR B 1 12 ? 5.234 4.551 10.094 1 97.94 12 THR B CA 1
ATOM 753 C C . THR B 1 12 ? 4.633 3.525 9.141 1 97.94 12 THR B C 1
ATOM 755 O O . THR B 1 12 ? 3.414 3.492 8.945 1 97.94 12 THR B O 1
ATOM 758 N N . GLN B 1 13 ? 5.504 2.738 8.516 1 98.31 13 GLN B N 1
ATOM 759 C CA . GLN B 1 13 ? 5.047 1.732 7.562 1 98.31 13 GLN B CA 1
ATOM 760 C C . GLN B 1 13 ? 3.875 0.935 8.125 1 98.31 13 GLN B C 1
ATOM 762 O O . GLN B 1 13 ? 3.922 0.47 9.266 1 98.31 13 GLN B O 1
ATOM 767 N N . GLY B 1 14 ? 2.803 0.781 7.25 1 98 14 GLY B N 1
ATOM 768 C CA . GLY B 1 14 ? 1.627 0.023 7.652 1 98 14 GLY B CA 1
ATOM 769 C C . GLY B 1 14 ? 0.406 0.323 6.801 1 98 14 GLY B C 1
ATOM 770 O O . GLY B 1 14 ? 0.474 1.129 5.871 1 98 14 GLY B O 1
ATOM 771 N N . ILE B 1 15 ? -0.608 -0.436 7.027 1 98.25 15 ILE B N 1
ATOM 772 C CA . ILE B 1 15 ? -1.914 -0.199 6.422 1 98.25 15 ILE B CA 1
ATOM 773 C C . ILE B 1 15 ? -2.891 0.303 7.484 1 98.25 15 ILE B C 1
ATOM 775 O O . ILE B 1 15 ? -3.074 -0.34 8.523 1 98.25 15 ILE B O 1
ATOM 779 N N . TYR B 1 16 ? -3.502 1.435 7.238 1 97.5 16 TYR B N 1
ATOM 780 C CA . TYR B 1 16 ? -4.402 2.076 8.188 1 97.5 16 TYR B CA 1
ATOM 781 C C . TYR B 1 16 ? -5.797 2.242 7.598 1 97.5 16 TYR B C 1
ATOM 783 O O . TYR B 1 16 ? -5.953 2.795 6.508 1 97.5 16 TYR B O 1
ATOM 791 N N . SER B 1 17 ? -6.746 1.81 8.375 1 96.12 17 SER B N 1
ATOM 792 C CA . SER B 1 17 ? -8.133 1.936 7.941 1 96.12 17 SER B CA 1
ATOM 793 C C . SER B 1 17 ? -8.766 3.223 8.469 1 96.12 17 SER B C 1
ATOM 795 O O . SER B 1 17 ? -8.523 3.613 9.609 1 96.12 17 SER B O 1
ATOM 797 N N . ILE B 1 18 ? -9.555 3.818 7.664 1 92.62 18 ILE B N 1
ATOM 798 C CA . ILE B 1 18 ? -10.273 5.027 8.047 1 92.62 18 ILE B CA 1
ATOM 799 C C . ILE B 1 18 ? -11.719 4.672 8.414 1 92.62 18 ILE B C 1
ATOM 801 O O . ILE B 1 18 ? -12.461 4.137 7.586 1 92.62 18 ILE B O 1
ATOM 805 N N . SER B 1 19 ? -12.102 4.914 9.602 1 90.88 19 SER B N 1
ATOM 806 C CA . SER B 1 19 ? -13.461 4.637 10.055 1 90.88 19 SER B CA 1
ATOM 807 C C . SER B 1 19 ? -14.203 5.922 10.406 1 90.88 19 SER B C 1
ATOM 809 O O . SER B 1 19 ? -15.234 5.887 11.086 1 90.88 19 SER B O 1
ATOM 811 N N . GLU B 1 20 ? -13.875 7 9.828 1 85.56 20 GLU B N 1
ATOM 812 C CA . GLU B 1 20 ? -14.555 8.273 10.062 1 85.56 20 GLU B CA 1
ATOM 813 C C . GLU B 1 20 ? -15.773 8.422 9.156 1 85.56 20 GLU B C 1
ATOM 815 O O . GLU B 1 20 ? -15.68 8.203 7.945 1 85.56 20 GLU B O 1
ATOM 820 N N . ILE B 1 21 ? -16.812 8.766 9.68 1 86.38 21 ILE B N 1
ATOM 821 C CA . ILE B 1 21 ? -18.062 8.852 8.945 1 86.38 21 ILE B CA 1
ATOM 822 C C . ILE B 1 21 ? -18 10.016 7.957 1 86.38 21 ILE B C 1
ATOM 824 O O . ILE B 1 21 ? -18.391 9.875 6.797 1 86.38 21 ILE B O 1
ATOM 828 N N . ASN B 1 22 ? -17.484 11.172 8.469 1 90.56 22 ASN B N 1
ATOM 829 C CA . ASN B 1 22 ? -17.438 12.352 7.613 1 90.56 22 ASN B CA 1
ATOM 830 C C . ASN B 1 22 ? -16.125 12.438 6.844 1 90.56 22 ASN B C 1
ATOM 832 O O . ASN B 1 22 ? -15.07 12.094 7.375 1 90.56 22 ASN B O 1
ATOM 836 N N . GLN B 1 23 ? -16.297 12.875 5.668 1 93.06 23 GLN B N 1
ATOM 837 C CA . GLN B 1 23 ?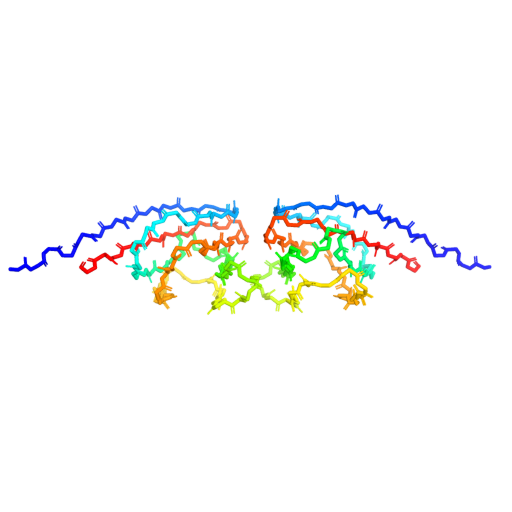 -15.125 13.172 4.855 1 93.06 23 GLN B CA 1
ATOM 838 C C . GLN B 1 23 ? -14.258 14.242 5.512 1 93.06 23 GLN B C 1
ATOM 840 O O . GLN B 1 23 ? -14.781 15.195 6.098 1 93.06 23 GLN B O 1
ATOM 845 N N . PHE B 1 24 ? -12.953 14.141 5.379 1 92.62 24 PHE B N 1
ATOM 846 C CA . PHE B 1 24 ? -12.031 15.164 5.855 1 92.62 24 PHE B CA 1
ATOM 847 C C . PHE B 1 24 ? -10.844 15.305 4.914 1 92.62 24 PHE B C 1
ATOM 849 O O . PHE B 1 24 ? -10.602 14.43 4.082 1 92.62 24 PHE B O 1
ATOM 856 N N . ASN B 1 25 ? -10.211 16.438 4.98 1 95.12 25 ASN B N 1
ATOM 857 C CA . ASN B 1 25 ? -8.992 16.688 4.211 1 95.12 25 ASN B CA 1
ATOM 858 C C . ASN B 1 25 ? -7.742 16.438 5.043 1 95.12 25 ASN B C 1
ATOM 860 O O . ASN B 1 25 ? -7.789 16.453 6.273 1 95.12 25 ASN B O 1
ATOM 864 N N . ALA B 1 26 ? -6.66 16.172 4.273 1 96.19 26 ALA B N 1
ATOM 865 C CA . ALA B 1 26 ? -5.414 15.953 5 1 96.19 26 ALA B CA 1
ATOM 866 C C . ALA B 1 26 ? -4.211 16.422 4.184 1 96.19 26 ALA B C 1
ATOM 868 O O . ALA B 1 26 ? -4.273 16.469 2.953 1 96.19 26 ALA B O 1
ATOM 869 N N . THR B 1 27 ? -3.184 16.812 4.863 1 97.31 27 THR B N 1
ATOM 870 C CA . THR B 1 27 ? -1.862 17.047 4.293 1 97.31 27 THR B CA 1
ATOM 871 C C . THR B 1 27 ? -0.832 16.109 4.918 1 97.31 27 THR B C 1
ATOM 873 O O . THR B 1 27 ? -1.018 15.625 6.043 1 97.31 27 THR B O 1
ATOM 876 N N . VAL B 1 28 ? 0.226 15.844 4.172 1 97.38 28 VAL B N 1
ATOM 877 C CA . VAL B 1 28 ? 1.249 14.914 4.625 1 97.38 28 VAL B CA 1
ATOM 878 C C . VAL B 1 28 ? 2.635 15.508 4.402 1 97.38 28 VAL B C 1
ATOM 880 O O . VAL B 1 28 ? 2.887 16.141 3.371 1 97.38 28 VAL B O 1
ATOM 883 N N . LYS B 1 29 ? 3.486 15.234 5.301 1 96.56 29 LYS B N 1
ATOM 884 C CA . LYS B 1 29 ? 4.887 15.602 5.129 1 96.56 29 LYS B CA 1
ATOM 885 C C . LYS B 1 29 ? 5.812 14.531 5.695 1 96.56 29 LYS B C 1
ATOM 887 O O . LYS B 1 29 ? 5.48 13.883 6.695 1 96.56 29 LYS B O 1
ATOM 892 N N . LEU B 1 30 ? 6.988 14.375 5.062 1 97.31 30 LEU B N 1
ATOM 893 C CA . LEU B 1 30 ? 8.023 13.484 5.574 1 97.31 30 LEU B CA 1
ATOM 894 C C . LEU B 1 30 ? 8.688 14.078 6.812 1 97.31 30 LEU B C 1
ATOM 896 O O . LEU B 1 30 ? 9.016 15.266 6.84 1 97.31 30 LEU B O 1
ATOM 900 N N . VAL B 1 31 ? 8.898 13.266 7.832 1 96.25 31 VAL B N 1
ATOM 901 C CA . VAL B 1 31 ? 9.484 13.734 9.086 1 96.25 31 VAL B CA 1
ATOM 902 C C . VAL B 1 31 ? 11 13.539 9.055 1 96.25 31 VAL B C 1
ATOM 904 O O . VAL B 1 31 ? 11.758 14.469 9.359 1 96.25 31 VAL B O 1
ATOM 907 N N . ASN B 1 32 ? 11.391 12.242 8.648 1 90.38 32 ASN B N 1
ATOM 908 C CA . ASN B 1 32 ? 12.82 11.953 8.57 1 90.38 32 ASN B CA 1
ATOM 909 C C . ASN B 1 32 ? 13.406 12.391 7.23 1 90.38 32 ASN B C 1
ATOM 911 O O . ASN B 1 32 ? 12.977 11.922 6.172 1 90.38 32 ASN B O 1
ATOM 915 N N . PRO B 1 33 ? 14.375 13.234 7.352 1 84.81 33 PRO B N 1
ATOM 916 C CA . PRO B 1 33 ? 14.914 13.727 6.086 1 84.81 33 PRO B CA 1
ATOM 917 C C . PRO B 1 33 ? 15.562 12.617 5.25 1 84.81 33 PRO B C 1
ATOM 919 O O . PRO B 1 33 ? 16.25 11.742 5.797 1 84.81 33 PRO B O 1
ATOM 922 N N . ASN B 1 34 ? 15.242 12.562 3.945 1 84.69 34 ASN B N 1
ATOM 923 C CA . ASN B 1 34 ? 15.914 11.836 2.873 1 84.69 34 ASN B CA 1
ATOM 924 C C . ASN B 1 34 ? 15.688 10.336 2.99 1 84.69 34 ASN B C 1
ATOM 926 O O . ASN B 1 34 ? 16.594 9.539 2.691 1 84.69 34 ASN B O 1
ATOM 930 N N . ILE B 1 35 ? 14.703 9.906 3.695 1 92.31 35 ILE B N 1
ATOM 931 C CA . ILE B 1 35 ? 14.297 8.5 3.664 1 92.31 35 ILE B CA 1
ATOM 932 C C . ILE B 1 35 ? 13.031 8.352 2.832 1 92.31 35 ILE B C 1
ATOM 934 O O . ILE B 1 35 ? 11.93 8.664 3.303 1 92.31 35 ILE B O 1
ATOM 938 N N . PRO B 1 36 ? 13.203 7.957 1.642 1 95.25 36 PRO B N 1
ATOM 939 C CA . PRO B 1 36 ? 12.039 7.852 0.763 1 95.25 36 PRO B CA 1
ATOM 940 C C . PRO B 1 36 ? 10.922 7.004 1.365 1 95.25 36 PRO B C 1
ATOM 942 O O . PRO B 1 36 ? 11.172 5.895 1.847 1 95.25 36 PRO B O 1
ATOM 945 N N . THR B 1 37 ? 9.75 7.535 1.466 1 97.5 37 THR B N 1
ATOM 946 C CA . THR B 1 37 ? 8.547 6.887 1.987 1 97.5 37 THR B CA 1
ATOM 947 C C . THR B 1 37 ? 7.332 7.227 1.131 1 97.5 37 THR B C 1
ATOM 949 O O . THR B 1 37 ? 7.117 8.391 0.781 1 97.5 37 THR B O 1
ATOM 952 N N . SER B 1 38 ? 6.605 6.203 0.729 1 98.25 38 SER B N 1
ATOM 953 C CA . SER B 1 38 ? 5.473 6.426 -0.163 1 98.25 38 SER B CA 1
ATOM 954 C C . SER B 1 38 ? 4.148 6.184 0.553 1 98.25 38 SER B C 1
ATOM 956 O O . SER B 1 38 ? 4.074 5.379 1.483 1 98.25 38 SER B O 1
ATOM 958 N N . LEU B 1 39 ? 3.129 6.914 0.126 1 98.62 39 LEU B N 1
ATOM 959 C CA . LEU B 1 39 ? 1.771 6.809 0.648 1 98.62 39 LEU B CA 1
ATOM 960 C C . LEU B 1 39 ? 0.77 6.586 -0.482 1 98.62 39 LEU B C 1
ATOM 962 O O . LEU B 1 39 ? 0.858 7.23 -1.529 1 98.62 39 LEU B O 1
ATOM 966 N N . SER B 1 40 ? -0.102 5.617 -0.289 1 98.69 40 SER B N 1
ATOM 967 C CA . SER B 1 40 ? -1.219 5.391 -1.201 1 98.69 40 SER B CA 1
ATOM 968 C C . SER B 1 40 ? -2.547 5.375 -0.454 1 98.69 40 SER B C 1
ATOM 970 O O . SER B 1 40 ? -2.613 4.938 0.697 1 98.69 40 SER B O 1
ATOM 972 N N . ILE B 1 41 ? -3.545 5.895 -1.099 1 98.62 41 ILE B N 1
ATOM 973 C CA . ILE B 1 41 ? -4.914 5.773 -0.611 1 98.62 41 ILE B CA 1
ATOM 974 C C . ILE B 1 41 ? -5.719 4.867 -1.545 1 98.62 41 ILE B C 1
ATOM 976 O O . ILE B 1 41 ? -5.75 5.09 -2.758 1 98.62 41 ILE B O 1
ATOM 980 N N . VAL B 1 42 ? -6.336 3.869 -0.956 1 98.44 42 VAL B N 1
ATOM 981 C CA . VAL B 1 42 ? -7.16 2.918 -1.695 1 98.44 42 VAL B CA 1
ATOM 982 C C . VAL B 1 42 ? -8.586 2.943 -1.156 1 98.44 42 VAL B C 1
ATOM 984 O O . VAL B 1 42 ? -8.805 2.889 0.057 1 98.44 42 VAL B O 1
ATOM 987 N N . ASP B 1 43 ? -9.547 3.039 -2.049 1 97.31 43 ASP B N 1
ATOM 988 C CA . ASP B 1 43 ? -10.922 3.074 -1.557 1 97.31 43 ASP B CA 1
ATOM 989 C C . ASP B 1 43 ? -11.453 1.664 -1.306 1 97.31 43 ASP B C 1
ATOM 991 O O . ASP B 1 43 ? -10.734 0.682 -1.495 1 97.31 43 ASP B O 1
ATOM 995 N N . SER B 1 44 ? -12.664 1.599 -0.868 1 93.81 44 SER B N 1
ATOM 996 C CA . SER B 1 44 ? -13.234 0.329 -0.432 1 93.81 44 SER B CA 1
ATOM 997 C C . SER B 1 44 ? -13.406 -0.631 -1.604 1 93.81 44 SER B C 1
ATOM 999 O O . SER B 1 44 ? -13.609 -1.831 -1.405 1 93.81 44 SER B O 1
ATOM 1001 N N . ASN B 1 45 ? -13.336 -0.113 -2.822 1 95 45 ASN B N 1
ATOM 1002 C CA . ASN B 1 45 ? -13.453 -0.947 -4.012 1 95 45 ASN B CA 1
ATOM 1003 C C . ASN B 1 45 ? -12.086 -1.379 -4.531 1 95 45 ASN B C 1
ATOM 1005 O O . ASN B 1 45 ? -11.992 -2.059 -5.555 1 95 45 ASN B O 1
ATOM 1009 N N . GLY B 1 46 ? -11.039 -0.972 -3.861 1 96.75 46 GLY B N 1
ATOM 1010 C CA . GLY B 1 46 ? -9.695 -1.373 -4.242 1 96.75 46 GLY B CA 1
ATOM 1011 C C . GLY B 1 46 ? -9.047 -0.427 -5.234 1 96.75 46 GLY B C 1
ATOM 1012 O O . GLY B 1 46 ? -7.957 -0.701 -5.742 1 96.75 46 GLY B O 1
ATOM 1013 N N . ASN B 1 47 ? -9.734 0.69 -5.547 1 97.44 47 ASN B N 1
ATOM 1014 C CA . ASN B 1 47 ? -9.164 1.678 -6.457 1 97.44 47 ASN B CA 1
ATOM 1015 C C . ASN B 1 47 ? -8.172 2.59 -5.738 1 97.44 47 ASN B C 1
ATOM 1017 O O . ASN B 1 47 ? -8.469 3.115 -4.664 1 97.44 47 ASN B O 1
ATOM 1021 N N . GLN B 1 48 ? -7.039 2.789 -6.422 1 98.38 48 GLN B N 1
ATOM 1022 C CA . GLN B 1 48 ? -6.086 3.742 -5.867 1 98.38 48 GLN B CA 1
ATOM 1023 C C . GLN B 1 48 ? -6.492 5.18 -6.184 1 98.38 48 GLN B C 1
ATOM 1025 O O . GLN B 1 48 ? -6.559 5.566 -7.352 1 98.38 48 GLN B O 1
ATOM 1030 N N . LYS B 1 49 ? -6.703 5.977 -5.121 1 97.31 49 LYS B N 1
ATOM 1031 C CA . LYS B 1 49 ? -7.172 7.348 -5.293 1 97.31 49 LYS B CA 1
ATOM 1032 C C . LYS B 1 49 ? -6.008 8.336 -5.254 1 97.31 49 LYS B C 1
ATOM 1034 O O . LYS B 1 49 ? -6.152 9.484 -5.672 1 97.31 49 LYS B O 1
ATOM 1039 N N . PHE B 1 50 ? -4.961 7.895 -4.672 1 98.31 50 PHE B N 1
ATOM 1040 C CA . PHE B 1 50 ? -3.812 8.773 -4.477 1 98.31 50 PHE B CA 1
ATOM 1041 C C . PHE B 1 50 ? -2.533 7.961 -4.324 1 98.31 50 PHE B C 1
ATOM 1043 O O . PHE B 1 50 ? -2.545 6.879 -3.727 1 98.31 50 PHE B O 1
ATOM 1050 N N . TYR B 1 51 ? -1.438 8.414 -4.887 1 98.44 51 TYR B N 1
ATOM 1051 C CA . TYR B 1 51 ? -0.095 7.898 -4.637 1 98.44 51 TYR B CA 1
ATOM 1052 C C . TYR B 1 51 ? 0.936 9.023 -4.688 1 98.44 51 TYR B C 1
ATOM 1054 O O . TYR B 1 51 ? 0.906 9.859 -5.594 1 98.44 51 TYR B O 1
ATOM 1062 N N . ASN B 1 52 ? 1.75 9.023 -3.705 1 98.12 52 ASN B N 1
ATOM 1063 C CA . ASN B 1 52 ? 2.863 9.969 -3.754 1 98.12 52 ASN B CA 1
ATOM 1064 C C . ASN B 1 52 ? 4.094 9.422 -3.039 1 98.12 52 ASN B C 1
ATOM 1066 O O . ASN B 1 52 ? 3.975 8.75 -2.014 1 98.12 52 ASN B O 1
ATOM 1070 N N . ARG B 1 53 ? 5.25 9.672 -3.594 1 97.56 53 ARG B N 1
ATOM 1071 C CA . ARG B 1 53 ? 6.539 9.406 -2.965 1 97.56 53 ARG B CA 1
ATOM 1072 C C . ARG B 1 53 ? 7.098 10.664 -2.309 1 97.56 53 ARG B C 1
ATOM 1074 O O . ARG B 1 53 ? 7.211 11.711 -2.951 1 97.56 53 ARG B O 1
ATOM 1081 N N . PHE B 1 54 ? 7.457 10.578 -1.054 1 96.62 54 PHE B N 1
ATOM 1082 C CA . PHE B 1 54 ? 8.031 11.672 -0.282 1 96.62 54 PHE B CA 1
ATOM 1083 C C . PHE B 1 54 ? 9.531 11.469 -0.085 1 96.62 54 PHE B C 1
ATOM 1085 O O . PHE B 1 54 ? 9.961 10.422 0.397 1 96.62 54 PHE B O 1
ATOM 1092 N N . ASP B 1 55 ? 10.297 12.445 -0.436 1 93.5 55 ASP B N 1
ATOM 1093 C CA . ASP B 1 55 ? 11.734 12.289 -0.274 1 93.5 55 ASP B CA 1
ATOM 1094 C C . ASP B 1 55 ? 12.375 13.578 0.244 1 93.5 55 ASP B C 1
ATOM 1096 O O . ASP B 1 55 ? 13.594 13.664 0.393 1 93.5 55 ASP B O 1
ATOM 1100 N N . ALA B 1 56 ? 11.523 14.531 0.426 1 90.56 56 ALA B N 1
ATOM 1101 C CA . ALA B 1 56 ? 12.016 15.781 1 1 90.56 56 ALA B CA 1
ATOM 1102 C C . ALA B 1 56 ? 11.125 16.25 2.15 1 90.56 56 ALA B C 1
ATOM 1104 O O . ALA B 1 56 ? 9.898 16.203 2.051 1 90.56 56 ALA B O 1
ATOM 1105 N N . GLN B 1 57 ? 11.695 16.781 3.178 1 88.12 57 GLN B N 1
ATOM 1106 C CA . GLN B 1 57 ? 10.969 17.219 4.363 1 88.12 57 GLN B CA 1
ATOM 1107 C C . GLN B 1 57 ? 10.281 18.562 4.125 1 88.12 57 GLN B C 1
ATOM 1109 O O . GLN B 1 57 ? 9.406 18.953 4.891 1 88.12 57 GLN B O 1
ATOM 1114 N N . THR B 1 58 ? 10.711 19.172 3.15 1 84.38 58 THR B N 1
ATOM 1115 C CA . THR B 1 58 ? 10.234 20.531 2.949 1 84.38 58 THR B CA 1
ATOM 1116 C C . THR B 1 58 ? 8.898 20.531 2.219 1 84.38 58 THR B C 1
ATOM 1118 O O . THR B 1 58 ? 8.227 21.562 2.146 1 84.38 58 THR B O 1
ATOM 1121 N N . GLU B 1 59 ? 8.5 19.453 1.798 1 90.81 59 GLU B N 1
ATOM 1122 C CA . GLU B 1 59 ? 7.289 19.406 0.985 1 90.81 59 GLU B CA 1
ATOM 1123 C C . GLU B 1 59 ? 6.09 18.938 1.806 1 90.81 59 GLU B C 1
ATOM 1125 O O . GLU B 1 59 ? 6.168 17.906 2.496 1 90.81 59 GLU B O 1
ATOM 1130 N N . VAL B 1 60 ? 5.094 19.797 1.793 1 95.12 60 VAL B N 1
ATOM 1131 C CA . VAL B 1 60 ? 3.787 19.406 2.324 1 95.12 60 VAL B CA 1
ATOM 1132 C C . VAL B 1 60 ? 2.83 19.109 1.174 1 95.12 60 VAL B C 1
ATOM 1134 O O . VAL B 1 60 ? 2.611 19.953 0.3 1 95.12 60 VAL B O 1
ATOM 1137 N N . VAL B 1 61 ? 2.289 17.984 1.176 1 97.31 61 VAL B N 1
ATOM 1138 C CA . VAL B 1 61 ? 1.454 17.547 0.061 1 97.31 61 VAL B CA 1
ATOM 1139 C C . VAL B 1 61 ? 0.003 17.422 0.52 1 97.31 61 VAL B C 1
ATOM 1141 O O . VAL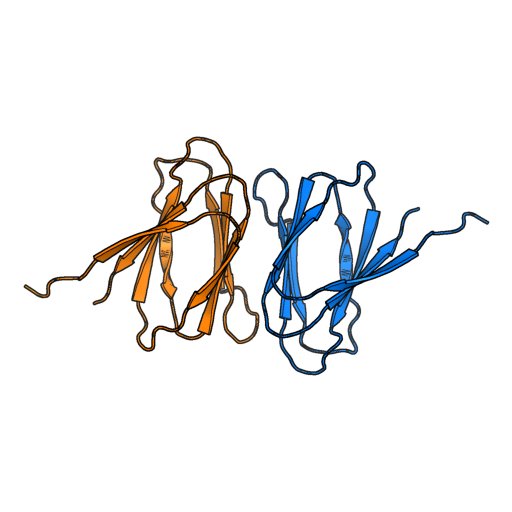 B 1 61 ? -0.28 16.781 1.534 1 97.31 61 VAL B O 1
ATOM 1144 N N . ASN B 1 62 ? -0.876 18.047 -0.265 1 97.31 62 ASN B N 1
ATOM 1145 C CA . ASN B 1 62 ? -2.307 17.844 -0.066 1 97.31 62 ASN B CA 1
ATOM 1146 C C . ASN B 1 62 ? -2.785 16.547 -0.713 1 97.31 62 ASN B C 1
ATOM 1148 O O . ASN B 1 62 ? -2.646 16.359 -1.924 1 97.31 62 ASN B O 1
ATOM 1152 N N . ILE B 1 63 ? -3.398 15.664 0.131 1 96.06 63 ILE B N 1
ATOM 1153 C CA . ILE B 1 63 ? -3.746 14.367 -0.443 1 96.06 63 ILE B CA 1
ATOM 1154 C C . ILE B 1 63 ? -5.254 14.297 -0.67 1 96.06 63 ILE B C 1
ATOM 1156 O O . ILE B 1 63 ? -5.789 13.227 -0.979 1 96.06 63 ILE B O 1
ATOM 1160 N N . GLY B 1 64 ? -5.926 15.445 -0.515 1 93.38 64 GLY B N 1
ATOM 1161 C CA . GLY B 1 64 ? -7.336 15.562 -0.849 1 93.38 64 GLY B CA 1
ATOM 1162 C C . GLY B 1 64 ? -8.25 14.938 0.193 1 93.38 64 GLY B C 1
ATOM 1163 O O . GLY B 1 64 ? -7.836 14.719 1.334 1 93.38 64 GLY B O 1
ATOM 1164 N N . PRO B 1 65 ? -9.461 14.742 -0.229 1 94.5 65 PRO B N 1
ATOM 1165 C CA . PRO B 1 65 ? -10.453 14.219 0.715 1 94.5 65 PRO B CA 1
ATOM 1166 C C . PRO B 1 65 ? -10.242 12.742 1.03 1 94.5 65 PRO B C 1
ATOM 1168 O O . PRO B 1 65 ? -9.953 11.945 0.131 1 94.5 65 PRO B O 1
ATOM 1171 N N . ILE B 1 66 ? -10.352 12.438 2.244 1 95.44 66 ILE B N 1
ATOM 1172 C CA . ILE B 1 66 ? -10.344 11.07 2.746 1 95.44 66 ILE B CA 1
ATOM 1173 C C . ILE B 1 66 ? -11.758 10.664 3.166 1 95.44 66 ILE B C 1
ATOM 1175 O O . ILE B 1 66 ? -12.43 11.406 3.893 1 95.44 66 ILE B O 1
ATOM 1179 N N . ASN B 1 67 ? -12.164 9.555 2.65 1 96 67 ASN B N 1
ATOM 1180 C CA . ASN B 1 67 ? -13.531 9.109 2.889 1 96 67 ASN B CA 1
ATOM 1181 C C . ASN B 1 67 ? -13.57 7.902 3.826 1 96 67 ASN B C 1
ATOM 1183 O O . ASN B 1 67 ? -12.547 7.254 4.051 1 96 67 ASN B O 1
ATOM 1187 N N . ASN B 1 68 ? -14.766 7.707 4.344 1 95.62 68 ASN B N 1
ATOM 1188 C CA . ASN B 1 68 ? -15 6.473 5.09 1 95.62 68 ASN B CA 1
ATOM 1189 C C . ASN B 1 68 ? -14.625 5.242 4.27 1 95.62 68 ASN B C 1
ATOM 1191 O O . ASN B 1 68 ? -14.914 5.172 3.076 1 95.62 68 ASN B O 1
ATOM 1195 N N . ALA B 1 69 ? -13.898 4.324 4.891 1 95.25 69 ALA B N 1
ATOM 1196 C CA . ALA B 1 69 ? -13.539 3.01 4.359 1 95.25 69 ALA B CA 1
ATOM 1197 C C . ALA B 1 69 ? -12.328 3.107 3.432 1 95.25 69 ALA B C 1
ATOM 1199 O O . ALA B 1 69 ? -11.883 2.102 2.873 1 95.25 69 ALA B O 1
ATOM 1200 N N . ASP B 1 70 ? -11.805 4.355 3.252 1 97.38 70 ASP B N 1
ATOM 1201 C CA . ASP B 1 70 ? -10.492 4.438 2.623 1 97.38 70 ASP B CA 1
ATOM 1202 C C . ASP B 1 70 ? -9.438 3.732 3.469 1 97.38 70 ASP B C 1
ATOM 1204 O O . ASP B 1 70 ? -9.578 3.629 4.688 1 97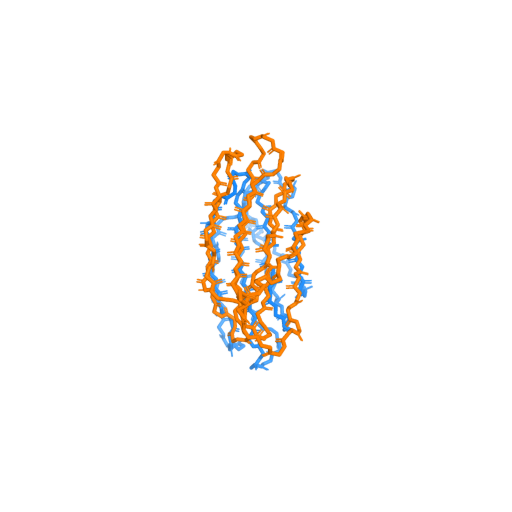.38 70 ASP B O 1
ATOM 1208 N N . MET B 1 71 ? -8.43 3.229 2.812 1 97.81 71 MET B N 1
ATOM 1209 C CA . MET B 1 71 ? -7.246 2.691 3.477 1 97.81 71 MET B CA 1
ATOM 1210 C C . MET B 1 71 ? -5.996 3.451 3.057 1 97.81 71 MET B C 1
ATOM 1212 O O . MET B 1 71 ? -5.84 3.807 1.887 1 97.81 71 MET B O 1
ATOM 1216 N N . ILE B 1 72 ? -5.188 3.732 4 1 98.31 72 ILE B N 1
ATOM 1217 C CA . ILE B 1 72 ? -3.91 4.383 3.742 1 98.31 72 ILE B CA 1
ATOM 1218 C C . ILE B 1 72 ? -2.771 3.383 3.924 1 98.31 72 ILE B C 1
ATOM 1220 O O . ILE B 1 72 ? -2.648 2.76 4.98 1 98.31 72 ILE B O 1
ATOM 1224 N N . ALA B 1 73 ? -2.033 3.156 2.912 1 98.75 73 ALA B N 1
ATOM 1225 C CA . ALA B 1 73 ? -0.824 2.34 2.986 1 98.75 73 ALA B CA 1
ATOM 1226 C C . ALA B 1 73 ? 0.429 3.211 2.961 1 98.75 73 ALA B C 1
ATOM 1228 O O . ALA B 1 73 ? 0.596 4.043 2.066 1 98.75 73 ALA B O 1
ATOM 1229 N N . ILE B 1 74 ? 1.264 3.078 3.932 1 98.69 74 ILE B N 1
ATOM 1230 C CA . ILE B 1 74 ? 2.562 3.738 3.986 1 98.69 74 ILE B CA 1
ATOM 1231 C C . ILE B 1 74 ? 3.674 2.705 3.826 1 98.69 74 ILE B C 1
ATOM 1233 O O . ILE B 1 74 ? 3.727 1.72 4.566 1 98.69 74 ILE B O 1
ATOM 1237 N N . VAL B 1 75 ? 4.539 2.945 2.854 1 98.56 75 VAL B N 1
ATOM 1238 C CA . VAL B 1 75 ? 5.613 2.012 2.537 1 98.56 75 VAL B CA 1
ATOM 1239 C C . VAL B 1 75 ? 6.957 2.734 2.584 1 98.56 75 VAL B C 1
ATOM 1241 O O . VAL B 1 75 ? 7.176 3.705 1.855 1 98.56 75 VAL B O 1
ATOM 1244 N N . GLY B 1 76 ? 7.848 2.207 3.371 1 97.25 76 GLY B N 1
ATOM 1245 C CA . GLY B 1 76 ? 9.18 2.775 3.502 1 97.25 76 GLY B CA 1
ATOM 1246 C C . GLY B 1 76 ? 9.648 2.871 4.941 1 97.25 76 GLY B C 1
ATOM 1247 O O . GLY B 1 76 ? 8.891 2.572 5.867 1 97.25 76 GLY B O 1
ATOM 1248 N N . LYS B 1 77 ? 10.867 3.307 5.16 1 95.56 77 LYS B N 1
ATOM 1249 C CA . LYS B 1 77 ? 11.469 3.318 6.488 1 95.56 77 LYS B CA 1
ATOM 1250 C C . LYS B 1 77 ? 11.266 4.664 7.176 1 95.56 77 LYS B C 1
ATOM 1252 O O . LYS B 1 77 ? 11.602 4.824 8.352 1 95.56 77 LYS B O 1
ATOM 1257 N N . GLY B 1 78 ? 10.734 5.555 6.449 1 96.44 78 GLY B N 1
ATOM 1258 C CA . GLY B 1 78 ? 10.531 6.879 7.016 1 96.44 78 GLY B CA 1
ATOM 1259 C C . GLY B 1 78 ? 9.227 7.008 7.781 1 96.44 78 GLY B C 1
ATOM 1260 O O . GLY B 1 78 ? 8.461 6.051 7.871 1 96.44 78 GLY B O 1
ATOM 1261 N N . GLU B 1 79 ? 9.086 8.203 8.367 1 97.44 79 GLU B N 1
ATOM 1262 C CA . GLU B 1 79 ? 7.867 8.578 9.07 1 97.44 79 GLU B CA 1
ATOM 1263 C C . GLU B 1 79 ? 7.141 9.711 8.359 1 97.44 79 GLU B C 1
ATOM 1265 O O . GLU B 1 79 ? 7.773 10.641 7.84 1 97.44 79 GLU B O 1
ATOM 1270 N N . LEU B 1 80 ? 5.844 9.57 8.328 1 97.88 80 LEU B N 1
ATOM 1271 C CA . LEU B 1 80 ? 5.02 10.625 7.738 1 97.88 80 LEU B CA 1
ATOM 1272 C C . LEU B 1 80 ? 4.148 11.289 8.797 1 97.88 80 LEU B C 1
ATOM 1274 O O . LEU B 1 80 ? 3.477 10.602 9.57 1 97.88 80 LEU B O 1
ATOM 1278 N N . ALA B 1 81 ? 4.195 12.602 8.844 1 97.62 81 ALA B N 1
ATOM 1279 C CA . ALA B 1 81 ? 3.219 13.359 9.625 1 97.62 81 ALA B CA 1
ATOM 1280 C C . ALA B 1 81 ? 1.976 13.664 8.789 1 97.62 81 ALA B C 1
ATOM 1282 O O . ALA B 1 81 ? 2.07 14.25 7.711 1 97.62 81 ALA B O 1
ATOM 1283 N N . ILE B 1 82 ? 0.846 13.188 9.258 1 96.94 82 ILE B N 1
ATOM 1284 C CA . ILE B 1 82 ? -0.418 13.469 8.586 1 96.94 82 ILE B CA 1
ATOM 1285 C C . ILE B 1 82 ? -1.247 14.438 9.43 1 96.94 82 ILE B C 1
ATOM 1287 O O . ILE B 1 82 ? -1.495 14.18 10.617 1 96.94 82 ILE B O 1
ATOM 1291 N N . THR B 1 83 ? -1.638 15.516 8.852 1 96.19 83 THR B N 1
ATOM 1292 C CA . THR B 1 83 ? -2.494 16.516 9.5 1 96.19 83 THR B CA 1
ATOM 1293 C C . THR B 1 83 ? -3.902 16.469 8.914 1 96.19 83 THR B C 1
ATOM 1295 O O . THR B 1 83 ? -4.098 16.719 7.723 1 96.19 83 THR B O 1
ATOM 1298 N N . PHE B 1 84 ? -4.832 16.172 9.734 1 93.31 84 PHE B N 1
ATOM 1299 C CA . PHE B 1 84 ? -6.234 16.078 9.344 1 93.31 84 PHE B CA 1
ATOM 1300 C C . PHE B 1 84 ? -6.949 17.406 9.602 1 93.31 84 PHE B C 1
ATOM 1302 O O . PHE B 1 84 ? -6.754 18.031 10.648 1 93.31 84 PHE B O 1
ATOM 1309 N N . THR B 1 85 ? -7.707 17.859 8.664 1 90.62 85 THR B N 1
ATOM 1310 C CA . THR B 1 85 ? -8.5 19.078 8.836 1 90.62 85 THR B CA 1
ATOM 1311 C C . THR B 1 85 ? -9.977 18.797 8.555 1 90.62 85 THR B C 1
ATOM 1313 O O . THR B 1 85 ? -10.32 18.203 7.527 1 90.62 85 THR B O 1
ATOM 1316 N N . LYS B 1 86 ? -10.844 19.047 9.617 1 80.19 86 LYS B N 1
ATOM 1317 C CA . LYS B 1 86 ? -12.289 18.922 9.484 1 80.19 86 LYS B CA 1
ATOM 1318 C C . LYS B 1 86 ? -12.938 20.281 9.297 1 80.19 86 LYS B C 1
ATOM 1320 O O . LYS B 1 86 ? -12.586 21.25 9.984 1 80.19 86 LYS B O 1
ATOM 1325 N N . ASP B 1 87 ? -13.633 20.391 8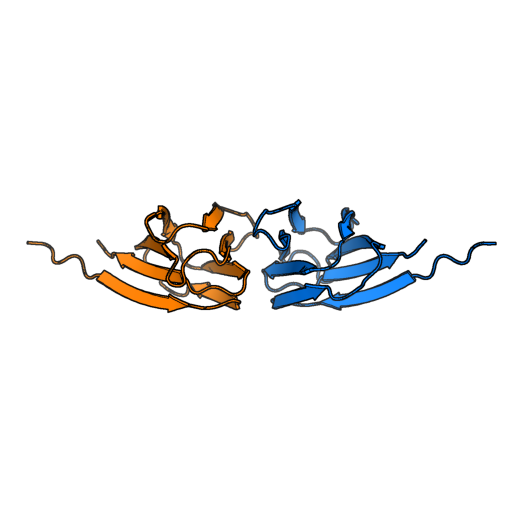.219 1 67.88 87 ASP B N 1
ATOM 1326 C CA . ASP B 1 87 ? -14.359 21.641 8.086 1 67.88 87 ASP B CA 1
ATOM 1327 C C . ASP B 1 87 ? -15.516 21.719 9.086 1 67.88 87 ASP B C 1
ATOM 1329 O O . ASP B 1 87 ? -16.078 20.688 9.477 1 67.88 87 ASP B O 1
#

Nearest PDB structures (foldseek):
  8wc1-assembly1_A  TM=5.021E-01  e=3.533E-03  Monoglobus pectinilyticus
  4il7-assembly1_A  TM=4.823E-01  e=3.147E-02  Sulfolobus turreted icosahedral virus 1
  2vnv-assembly2_D  TM=6.055E-01  e=4.777E-01  Burkholderia cenocepacia J2315
  1ipk-assembly1_A  TM=4.093E-01  e=1.194E-01  Glycine max
  6bo3-assembly2_B  TM=4.846E-01  e=1.912E+00  Sulfolobus turreted icosahedral virus 1

Organism: NCBI:txid704125

Sequence (174 aa):
MFTVSSSSNVYTQGIYSISEINQFNATVKLVNPNIPTSLSIVDSNGNQKFYNRFDAQTEVVNIGPINNADMIAIVGKGELAITFTKDMFTVSSSSNVYTQGIYSISEINQFNATVKLVNPNIPTSLSIVDSNGNQKFYNRFDAQTEVVNIGPINNADMIAIVGKGELAITFTKD

Foldseek 3Di:
DPDWDKDKDKDFFDKDADADADKWWKKKFWDDAQWKKKKWKAAQVRDTQDIDIHHGRVDIDTGGIDHHGIMMGMDTGTMMMMMITDD/DPPWDKDKDKDFFDKDADADADKWWKKKFWDDAQWKKKKWKAAQVRDTQDIDIHGHRVDIDTGTIDHHGIMMGMDTGTMMMMMITDD

Secondary structure (DSSP, 8-state):
----EEEEEEE-SEEEE---SS-EEEEE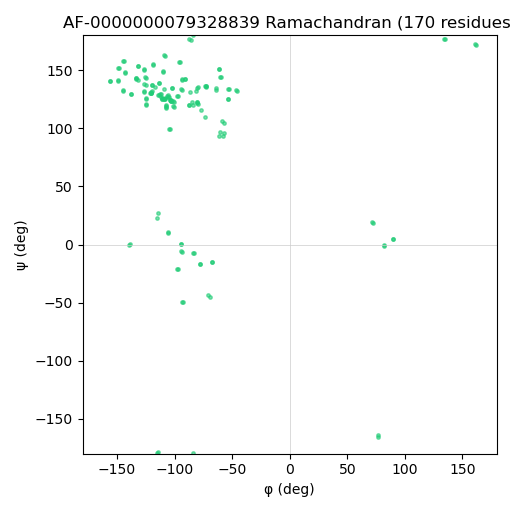EESSTT--EEEEEE-TTS-EEEEEEE--TT-EEEEEEE-TT-EEEEEESS-EEEEEEE-/----EEEEEEE-SEEEE---SS-EEEEEEESSTT--EEEEEE-TTS-EEEEEEE--TT-EEEEEEE-TT-EEEEEESS-EEEEEEE-

Radius of gyration: 17.48 Å; Cα contacts (8 Å, |Δi|>4): 490; chains: 2; bounding box: 37×62×33 Å